Protein AF-A0A7S0AMN6-F1 (afdb_monomer)

Mean predicted aligned error: 9.62 Å

pLDDT: mean 75.82, std 16.97, range [39.88, 94.56]

Secondary structure (DSSP, 8-state):
--HHHHHHHHHHHHHHHHHHHHHHTTPPEEHHHHHHH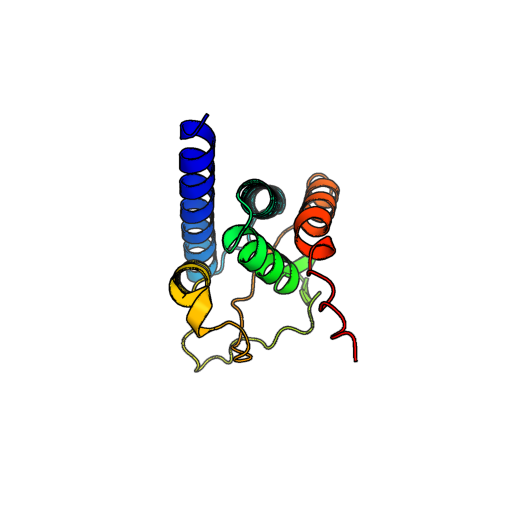HHHHHHH-HHHHHHHHHHHHTEEEEETTEEEE-S------TTS----HHHHHHTHHHHTTS-PPPPPEEEE--TTTHHHHHHHHHHHHTT---------

Foldseek 3Di:
DCVVLVVLVVVLLVLLVVQQVCVVVVHADELQSLLVNLVSLLVNDDLSLQLNLVQLQQEFEQDPNDTDGPHPADDDPPPDDQDGSSNCSVCVVVCVPVNDRHHHHHYYYDPVSPVSNVVSNCSSNVDPPDPPPPDD

Sequence (136 aa):
TDNNREESEAAFDFMLFVMDLMDQRKLPVAGSFYAAVLFEGSRSGGVRRDVASLIAESKLSLEGGTLIDVSDTIECAEEEICLGWQDVFENYADYEGKGIPLPTVRVITDGKSIRSVLAAEQRVTFGRRRPKRAAV

Organism: NCBI:txid265543

Structure (mmCIF, N/CA/C/O backbone):
data_AF-A0A7S0AMN6-F1
#
_entry.id   AF-A0A7S0AMN6-F1
#
loop_
_atom_site.group_PDB
_atom_site.id
_atom_site.type_symbol
_atom_site.label_atom_id
_atom_site.label_alt_id
_atom_site.label_comp_id
_atom_site.label_asym_id
_atom_site.label_entity_id
_atom_site.label_seq_id
_atom_site.pdbx_PDB_ins_code
_atom_site.Cartn_x
_atom_site.Cartn_y
_atom_site.Cartn_z
_atom_site.occupancy
_atom_site.B_iso_or_equiv
_atom_site.auth_seq_id
_atom_site.auth_comp_id
_atom_site.auth_asym_id
_atom_site.auth_atom_id
_atom_site.pdbx_PDB_model_num
ATOM 1 N N . THR A 1 1 ? 7.970 19.055 -16.643 1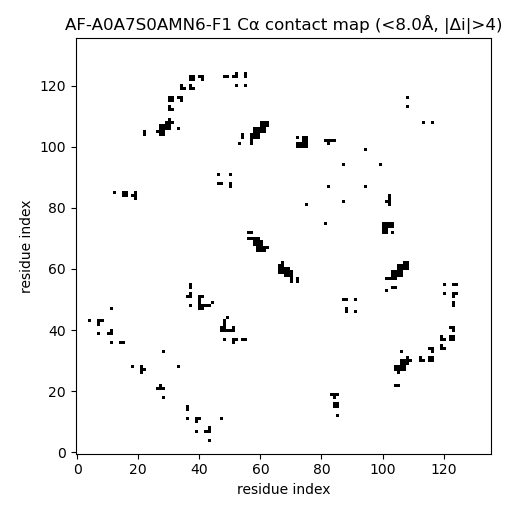.00 52.94 1 THR A N 1
ATOM 2 C CA . THR A 1 1 ? 6.943 18.062 -16.254 1.00 52.94 1 THR A CA 1
ATOM 3 C C . THR A 1 1 ? 7.496 17.003 -15.308 1.00 52.94 1 THR A C 1
ATOM 5 O O . THR A 1 1 ? 6.700 16.224 -14.805 1.00 52.94 1 THR A O 1
ATOM 8 N N . ASP A 1 2 ? 8.801 17.020 -14.996 1.00 59.28 2 ASP A N 1
ATOM 9 C CA . ASP A 1 2 ? 9.462 16.014 -14.149 1.00 59.28 2 ASP A CA 1
ATOM 10 C C . ASP A 1 2 ? 9.330 16.233 -12.630 1.00 59.28 2 ASP A C 1
ATOM 12 O O . ASP A 1 2 ? 9.186 15.248 -11.914 1.00 59.28 2 ASP A O 1
ATOM 16 N N . ASN A 1 3 ? 9.230 17.480 -12.134 1.00 63.66 3 ASN A N 1
ATOM 17 C CA . ASN A 1 3 ? 9.079 17.750 -10.687 1.00 63.66 3 ASN A CA 1
ATOM 18 C C . ASN A 1 3 ? 7.903 17.002 -10.046 1.00 63.66 3 ASN A C 1
ATOM 20 O O . ASN A 1 3 ? 8.038 16.444 -8.965 1.00 63.66 3 ASN A O 1
ATOM 24 N N . ASN A 1 4 ? 6.756 16.937 -10.729 1.00 66.94 4 ASN A N 1
ATOM 25 C CA . ASN A 1 4 ? 5.584 16.254 -10.182 1.00 66.94 4 ASN A CA 1
ATOM 26 C C . ASN A 1 4 ? 5.812 14.746 -10.028 1.00 66.94 4 ASN A C 1
ATOM 28 O O . ASN A 1 4 ? 5.160 14.128 -9.189 1.00 66.94 4 ASN A O 1
ATOM 32 N N . ARG A 1 5 ? 6.681 14.133 -10.845 1.00 70.00 5 ARG A N 1
ATOM 33 C CA . ARG A 1 5 ? 6.984 12.703 -10.741 1.00 70.00 5 ARG A CA 1
ATOM 34 C C . ARG A 1 5 ? 7.946 12.449 -9.588 1.00 70.00 5 ARG A C 1
ATOM 36 O O . ARG A 1 5 ? 7.644 11.610 -8.756 1.00 70.00 5 ARG A O 1
ATOM 43 N N . GLU A 1 6 ? 9.015 13.231 -9.483 1.00 75.50 6 GLU A N 1
ATOM 44 C CA . GLU A 1 6 ? 9.972 13.138 -8.371 1.00 75.50 6 GLU A CA 1
ATOM 45 C C . GLU A 1 6 ? 9.301 13.369 -7.005 1.00 75.50 6 GLU A C 1
ATOM 47 O O . GLU A 1 6 ? 9.549 12.621 -6.063 1.00 75.50 6 GLU A O 1
ATOM 52 N N . GLU A 1 7 ? 8.371 14.325 -6.911 1.00 78.50 7 GLU A N 1
ATOM 53 C CA . GLU A 1 7 ? 7.570 14.546 -5.699 1.00 78.50 7 GLU A CA 1
ATOM 54 C C . GLU A 1 7 ? 6.653 13.355 -5.372 1.00 78.50 7 GLU A C 1
ATOM 56 O O . GLU A 1 7 ? 6.512 12.993 -4.206 1.00 78.50 7 GLU A O 1
ATOM 61 N N . SER A 1 8 ? 6.050 12.729 -6.391 1.00 76.12 8 SER A N 1
ATOM 62 C CA . SER A 1 8 ? 5.203 11.528 -6.230 1.00 76.12 8 SER A CA 1
ATOM 63 C C . SER A 1 8 ? 6.002 10.338 -5.703 1.00 76.12 8 SER A C 1
ATOM 65 O O . SER A 1 8 ? 5.562 9.600 -4.822 1.00 76.12 8 SER A O 1
ATOM 67 N N . GLU A 1 9 ? 7.200 10.165 -6.256 1.00 83.19 9 GLU A N 1
ATOM 68 C CA . GLU A 1 9 ? 8.123 9.095 -5.905 1.00 83.19 9 GLU A CA 1
ATOM 69 C C . GLU A 1 9 ? 8.609 9.254 -4.457 1.00 83.19 9 GLU A C 1
ATOM 71 O O . GLU A 1 9 ? 8.465 8.324 -3.666 1.00 83.19 9 GLU A O 1
ATOM 76 N N . ALA A 1 10 ? 9.058 10.454 -4.072 1.00 86.62 10 ALA A N 1
ATOM 77 C CA . ALA A 1 10 ? 9.468 10.743 -2.697 1.00 86.62 10 ALA A CA 1
ATOM 78 C C . ALA A 1 10 ? 8.306 10.627 -1.692 1.00 86.62 10 ALA A C 1
ATOM 80 O O . ALA A 1 10 ? 8.501 10.178 -0.561 1.00 86.62 10 ALA A O 1
ATOM 81 N N . ALA A 1 11 ? 7.089 11.012 -2.093 1.00 89.81 11 ALA A N 1
ATOM 82 C CA . ALA A 1 11 ? 5.905 10.878 -1.252 1.00 89.81 11 ALA A CA 1
ATOM 83 C C . ALA A 1 11 ? 5.565 9.408 -0.976 1.00 89.81 11 ALA A C 1
ATOM 85 O O . ALA A 1 11 ? 5.247 9.062 0.162 1.00 89.81 11 ALA A O 1
ATOM 86 N N . PHE A 1 12 ? 5.644 8.544 -1.991 1.00 91.12 12 PHE A N 1
ATOM 87 C CA . PHE A 1 12 ? 5.412 7.112 -1.824 1.00 91.12 12 PHE A CA 1
ATOM 88 C C . PHE A 1 12 ? 6.430 6.482 -0.872 1.00 91.12 12 PHE A C 1
ATOM 90 O O . PHE A 1 12 ? 6.034 5.803 0.074 1.00 91.12 12 PHE A O 1
ATOM 97 N N . ASP A 1 13 ? 7.715 6.778 -1.062 1.00 90.81 13 ASP A N 1
ATOM 98 C CA . ASP A 1 13 ? 8.794 6.222 -0.243 1.00 90.81 13 ASP A CA 1
ATOM 99 C C . ASP A 1 13 ? 8.644 6.660 1.230 1.00 90.81 13 ASP A C 1
ATOM 101 O O . ASP A 1 13 ? 8.733 5.845 2.150 1.00 90.81 13 ASP A O 1
ATOM 105 N N . PHE A 1 14 ? 8.285 7.928 1.472 1.00 93.06 14 PHE A N 1
ATOM 106 C CA . PHE A 1 14 ? 7.963 8.414 2.817 1.00 93.06 14 PHE A CA 1
ATOM 107 C C . PHE A 1 14 ? 6.727 7.727 3.421 1.00 93.06 14 PHE A C 1
ATOM 109 O O . PHE A 1 14 ? 6.688 7.450 4.620 1.00 93.06 14 PHE A O 1
ATOM 116 N N . MET A 1 15 ? 5.704 7.440 2.613 1.00 94.56 15 MET A N 1
ATOM 117 C CA . MET A 1 15 ? 4.514 6.730 3.081 1.00 94.56 15 MET A CA 1
ATOM 118 C C . MET A 1 15 ? 4.813 5.280 3.477 1.00 94.56 15 MET A C 1
ATOM 120 O O . MET A 1 15 ? 4.246 4.819 4.469 1.00 94.56 15 MET A O 1
ATOM 124 N N . LEU A 1 16 ? 5.714 4.588 2.769 1.00 93.00 16 LEU A N 1
ATOM 125 C CA . LEU A 1 16 ? 6.188 3.257 3.173 1.00 93.00 16 LEU A CA 1
ATOM 126 C C . LEU A 1 16 ? 6.922 3.314 4.514 1.00 93.00 16 LEU A C 1
ATOM 128 O O . LEU A 1 16 ? 6.580 2.564 5.423 1.00 93.00 16 LEU A O 1
ATOM 132 N N . PHE A 1 17 ? 7.829 4.279 4.685 1.00 92.25 17 PHE A N 1
ATOM 133 C CA . PHE A 1 17 ? 8.511 4.504 5.961 1.00 92.25 17 PHE A CA 1
ATOM 134 C C . PHE A 1 17 ? 7.524 4.711 7.124 1.00 92.25 17 PHE A C 1
ATOM 136 O O . PHE A 1 17 ? 7.678 4.140 8.206 1.00 92.25 17 PHE A O 1
ATOM 143 N N . VAL A 1 18 ? 6.479 5.521 6.918 1.00 92.75 18 VAL A N 1
ATOM 144 C CA . VAL A 1 18 ? 5.440 5.733 7.937 1.00 92.75 18 VAL A CA 1
ATOM 145 C C . VAL A 1 18 ? 4.679 4.440 8.224 1.00 92.75 18 VAL A C 1
ATOM 147 O O . VAL A 1 18 ? 4.389 4.164 9.388 1.00 92.75 18 VAL A O 1
ATOM 150 N N . MET A 1 19 ? 4.369 3.643 7.201 1.00 91.06 19 MET A N 1
ATOM 151 C CA . MET A 1 19 ? 3.691 2.357 7.364 1.00 91.06 19 MET A CA 1
ATOM 152 C C . MET A 1 19 ? 4.522 1.385 8.211 1.00 91.06 19 MET A C 1
ATOM 154 O O . MET A 1 19 ? 3.994 0.814 9.165 1.00 91.06 19 MET A O 1
ATOM 158 N N . ASP A 1 20 ? 5.824 1.291 7.945 1.00 89.62 20 ASP A N 1
ATOM 159 C CA . ASP A 1 20 ? 6.751 0.452 8.710 1.00 89.62 20 ASP A CA 1
ATOM 160 C C . ASP A 1 20 ? 6.874 0.926 10.162 1.00 89.62 20 ASP A C 1
ATOM 162 O O . ASP A 1 20 ? 6.834 0.127 11.099 1.00 89.62 20 ASP A O 1
ATOM 166 N N . LEU A 1 21 ? 6.926 2.243 10.389 1.00 88.25 21 LEU A N 1
ATOM 167 C CA . LEU A 1 21 ? 6.934 2.809 11.739 1.00 88.25 21 LEU A CA 1
ATOM 168 C C . LEU A 1 21 ? 5.642 2.492 12.513 1.00 88.25 21 LEU A C 1
ATOM 170 O O . LEU A 1 21 ? 5.679 2.275 13.730 1.00 88.25 21 LEU A O 1
ATOM 174 N N . MET A 1 22 ? 4.491 2.500 11.835 1.00 87.69 22 MET A N 1
ATOM 175 C CA . MET A 1 22 ? 3.217 2.113 12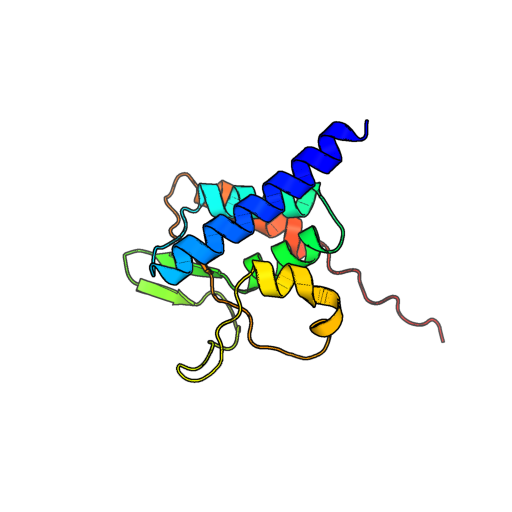.443 1.00 87.69 22 MET A CA 1
ATOM 176 C C . MET A 1 22 ? 3.226 0.634 12.821 1.00 87.69 22 MET A C 1
ATOM 178 O O . MET A 1 22 ? 2.840 0.298 13.944 1.00 87.69 22 MET A O 1
ATOM 182 N N . ASP A 1 23 ? 3.728 -0.228 11.939 1.00 85.44 23 ASP A N 1
ATOM 183 C CA . ASP A 1 23 ? 3.777 -1.663 12.190 1.00 85.44 23 ASP A CA 1
ATOM 184 C C . ASP A 1 23 ? 4.730 -2.039 13.335 1.00 85.44 23 ASP A C 1
ATOM 186 O O . ASP A 1 23 ? 4.335 -2.770 14.249 1.00 85.44 23 ASP A O 1
ATOM 190 N N . GLN A 1 24 ? 5.915 -1.418 13.396 1.00 84.50 24 GLN A N 1
ATOM 191 C CA . GLN A 1 24 ? 6.865 -1.561 14.512 1.00 84.50 24 GLN A CA 1
ATOM 192 C C . GLN A 1 24 ? 6.233 -1.225 15.871 1.00 84.50 24 GLN A C 1
ATOM 194 O O . GLN A 1 24 ? 6.557 -1.826 16.897 1.00 84.50 24 GLN A O 1
ATOM 199 N N . ARG A 1 25 ? 5.303 -0.263 15.893 1.00 84.56 25 ARG A N 1
ATOM 200 C CA . ARG A 1 25 ? 4.557 0.138 17.097 1.00 84.56 25 ARG A CA 1
ATOM 201 C C . ARG A 1 25 ? 3.263 -0.647 17.299 1.00 84.56 25 ARG A C 1
ATOM 203 O O . ARG A 1 25 ? 2.517 -0.348 18.230 1.00 84.56 25 ARG A O 1
ATOM 210 N N . LYS A 1 26 ? 2.994 -1.637 16.447 1.00 81.38 26 LYS A N 1
ATOM 211 C CA . LYS A 1 26 ? 1.763 -2.434 16.406 1.00 81.38 26 LYS A CA 1
ATOM 212 C C . LYS A 1 26 ? 0.503 -1.577 16.271 1.00 81.38 26 LYS A C 1
ATOM 214 O O . LYS A 1 26 ? -0.549 -1.911 16.816 1.00 81.38 26 LYS A O 1
ATOM 219 N N . LEU A 1 27 ? 0.620 -0.455 15.562 1.00 84.00 27 LEU A N 1
ATOM 220 C CA . LEU A 1 27 ? -0.472 0.479 15.339 1.00 84.00 27 LEU A CA 1
ATOM 221 C C . LEU A 1 27 ? -1.201 0.146 14.033 1.00 84.00 27 LEU A C 1
ATOM 223 O O . LEU A 1 27 ? -0.561 -0.041 13.000 1.00 84.00 27 LEU A O 1
ATOM 227 N N . PRO A 1 28 ? -2.539 0.113 14.050 1.00 87.06 28 PRO A N 1
ATOM 228 C CA . PRO A 1 28 ? -3.320 -0.048 12.838 1.00 87.06 28 PRO A CA 1
ATOM 229 C C . PRO A 1 28 ? -3.272 1.217 11.975 1.00 87.06 28 PRO A C 1
ATOM 231 O O . PRO A 1 28 ? -3.346 2.342 12.471 1.00 87.06 28 PRO A O 1
ATOM 234 N N . VAL A 1 29 ? -3.214 1.017 10.666 1.00 89.69 29 VAL A N 1
ATOM 235 C CA . VAL A 1 29 ? -3.225 2.054 9.641 1.00 89.69 29 VAL A CA 1
ATOM 236 C C . VAL A 1 29 ? -4.657 2.515 9.373 1.00 89.69 29 VAL A C 1
ATOM 238 O O . VAL A 1 29 ? -5.569 1.707 9.195 1.00 89.69 29 VAL A O 1
ATOM 241 N N . ALA A 1 30 ? -4.879 3.828 9.316 1.00 90.81 30 ALA A N 1
ATOM 242 C CA . ALA A 1 30 ? -6.182 4.375 8.950 1.00 90.81 30 ALA A CA 1
ATOM 243 C C . ALA A 1 30 ? -6.499 4.100 7.470 1.00 90.81 30 ALA A C 1
ATOM 245 O O . ALA A 1 30 ? -5.652 4.310 6.601 1.00 90.81 30 ALA A O 1
ATOM 246 N N . GLY A 1 31 ? -7.742 3.724 7.160 1.00 89.69 31 GLY A N 1
ATOM 247 C CA . GLY A 1 31 ? -8.178 3.422 5.793 1.00 89.69 31 GLY A CA 1
ATOM 248 C C . GLY A 1 31 ? -7.938 4.561 4.795 1.00 89.69 31 GLY A C 1
ATOM 249 O O . GLY A 1 31 ? -7.610 4.309 3.639 1.00 89.69 31 GLY A O 1
ATOM 250 N N . SER A 1 32 ? -8.026 5.822 5.228 1.00 92.19 32 SER A N 1
ATOM 251 C CA . SER A 1 32 ? -7.695 6.983 4.389 1.00 92.19 32 SER A CA 1
ATOM 252 C C . SER A 1 32 ? -6.209 7.055 4.026 1.00 92.19 32 SER A C 1
ATOM 254 O O . SER A 1 32 ? -5.888 7.349 2.877 1.00 92.19 32 SER A O 1
ATOM 256 N N . PHE A 1 33 ? -5.314 6.766 4.975 1.00 94.00 33 PHE A N 1
ATOM 257 C CA . PHE A 1 33 ? -3.871 6.722 4.734 1.00 94.00 33 PHE A CA 1
ATOM 258 C C . PHE A 1 33 ? -3.506 5.542 3.835 1.00 94.00 33 PHE A C 1
ATOM 260 O O . PHE A 1 33 ? -2.813 5.722 2.841 1.00 94.00 33 PHE A O 1
ATOM 267 N N . TYR A 1 34 ? -4.050 4.358 4.122 1.00 94.06 34 TYR A N 1
ATOM 268 C CA . TYR A 1 34 ? -3.879 3.182 3.271 1.00 94.06 34 TYR A CA 1
ATOM 269 C C . TYR A 1 34 ? -4.335 3.453 1.827 1.00 94.06 34 TYR A C 1
ATOM 271 O O . TYR A 1 34 ? -3.591 3.206 0.882 1.00 94.06 34 TYR A O 1
ATOM 279 N N . ALA A 1 35 ? -5.516 4.053 1.638 1.00 93.31 35 ALA A N 1
ATOM 280 C CA . ALA A 1 35 ? -5.988 4.428 0.307 1.00 93.31 35 ALA A CA 1
ATOM 281 C C . ALA A 1 35 ? -5.046 5.431 -0.384 1.00 93.31 35 ALA A C 1
ATOM 283 O O . ALA A 1 35 ? -4.809 5.311 -1.585 1.00 93.31 35 ALA A O 1
ATOM 284 N N . ALA A 1 36 ? -4.492 6.398 0.356 1.00 94.50 36 ALA A N 1
ATOM 285 C CA . ALA A 1 36 ? -3.527 7.358 -0.179 1.00 94.50 36 ALA A CA 1
ATOM 286 C C . ALA A 1 36 ? -2.237 6.675 -0.661 1.00 94.50 36 ALA A C 1
ATOM 288 O O . ALA A 1 36 ? -1.795 6.964 -1.772 1.00 94.50 36 ALA A O 1
ATOM 289 N N . VAL A 1 37 ? -1.699 5.716 0.105 1.00 94.50 37 VAL A N 1
ATOM 290 C CA . VAL A 1 37 ? -0.525 4.913 -0.290 1.00 94.50 37 VAL A CA 1
ATOM 291 C C . VAL A 1 37 ? -0.785 4.204 -1.619 1.00 94.50 37 VAL A C 1
ATOM 293 O O . VAL A 1 37 ? 0.006 4.312 -2.556 1.00 94.50 37 VAL A O 1
ATOM 296 N N . LEU A 1 38 ? -1.931 3.527 -1.739 1.00 94.25 38 LEU A N 1
ATOM 297 C CA . LEU A 1 38 ? -2.300 2.804 -2.957 1.00 94.25 38 LEU A CA 1
ATOM 298 C C . LEU A 1 38 ? -2.505 3.737 -4.158 1.00 94.25 38 LEU A C 1
ATOM 300 O O . LEU A 1 38 ? -2.077 3.425 -5.274 1.00 94.25 38 LEU A O 1
ATOM 304 N N . PHE A 1 39 ? -3.140 4.894 -3.952 1.00 93.56 39 PHE A N 1
ATOM 305 C CA . PHE A 1 39 ? -3.293 5.885 -5.013 1.00 93.56 39 PHE A CA 1
ATOM 306 C C . PHE A 1 39 ? -1.943 6.410 -5.489 1.00 93.56 39 PHE A C 1
ATOM 308 O O . PHE A 1 39 ? -1.735 6.487 -6.703 1.00 93.56 39 PHE A O 1
ATOM 315 N N . GLU A 1 40 ? -1.024 6.711 -4.576 1.00 92.62 40 GLU A N 1
ATOM 316 C CA . GLU A 1 40 ? 0.292 7.228 -4.939 1.00 92.62 40 GLU A CA 1
ATOM 317 C C . GLU A 1 40 ? 1.146 6.173 -5.648 1.00 92.62 40 GLU A C 1
ATOM 319 O O . GLU A 1 40 ? 1.742 6.460 -6.686 1.00 92.62 40 GLU A O 1
ATOM 324 N N . GLY A 1 41 ? 1.110 4.918 -5.189 1.00 90.81 41 GLY A N 1
ATOM 325 C CA . GLY A 1 41 ? 1.749 3.807 -5.895 1.00 90.81 41 GLY A CA 1
ATOM 326 C C . GLY A 1 41 ? 1.191 3.630 -7.311 1.00 90.81 41 GLY A C 1
ATOM 327 O O . GLY A 1 41 ? 1.945 3.488 -8.276 1.00 90.81 41 GLY A O 1
ATOM 328 N N . SER A 1 42 ? -0.135 3.733 -7.475 1.00 90.56 42 SER A N 1
ATOM 329 C CA . SER A 1 42 ? -0.783 3.660 -8.793 1.00 90.56 42 SER A CA 1
ATOM 330 C C . SER A 1 42 ? -0.397 4.813 -9.727 1.00 90.56 42 SER A C 1
ATOM 332 O O . SER A 1 42 ? -0.270 4.605 -10.935 1.00 90.56 42 SER A O 1
ATOM 334 N N . ARG A 1 43 ? -0.204 6.016 -9.171 1.00 88.88 43 ARG A N 1
ATOM 335 C CA . ARG A 1 43 ? 0.166 7.239 -9.893 1.00 88.88 43 ARG A CA 1
ATOM 336 C C . ARG A 1 43 ? 1.630 7.210 -10.327 1.00 88.88 43 ARG A C 1
ATOM 338 O O . ARG A 1 43 ? 1.920 7.589 -11.459 1.00 88.88 43 ARG A O 1
ATOM 345 N N . SER A 1 44 ? 2.519 6.734 -9.458 1.00 86.06 44 SER A N 1
ATOM 346 C CA . SER A 1 44 ? 3.954 6.609 -9.730 1.00 86.06 44 SER A CA 1
ATOM 347 C C . SER A 1 44 ? 4.265 5.521 -10.767 1.00 86.06 44 SER A C 1
ATOM 349 O O . SER A 1 44 ? 5.154 5.695 -11.600 1.00 86.06 44 SER A O 1
ATOM 351 N N . GLY A 1 45 ? 3.501 4.421 -10.782 1.00 85.38 45 GLY A N 1
ATOM 352 C CA . GLY A 1 45 ? 3.712 3.32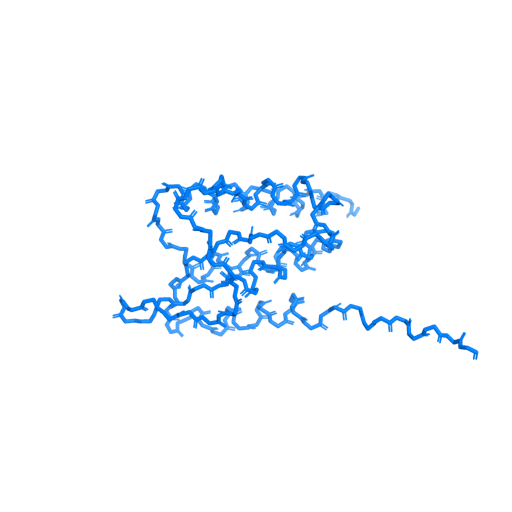4 -11.731 1.00 85.38 45 GLY A CA 1
ATOM 353 C C . GLY A 1 45 ? 4.958 2.480 -11.421 1.00 85.38 45 GLY A C 1
ATOM 354 O O . GLY A 1 45 ? 5.567 2.605 -10.360 1.00 85.38 45 GLY A O 1
ATOM 355 N N . GLY A 1 46 ? 5.325 1.589 -12.351 1.00 87.94 46 GLY A N 1
ATOM 356 C CA . GLY A 1 46 ? 6.498 0.710 -12.217 1.00 87.94 46 GLY A CA 1
ATOM 357 C C . GLY A 1 46 ? 6.497 -0.108 -10.919 1.00 87.94 46 GLY A C 1
ATOM 358 O O . GLY A 1 46 ? 5.437 -0.525 -10.457 1.00 87.94 46 GLY A O 1
ATOM 359 N N . VAL A 1 47 ? 7.677 -0.251 -10.307 1.00 88.38 47 VAL A N 1
ATOM 360 C CA . VAL A 1 47 ? 7.879 -1.014 -9.060 1.00 88.38 47 VAL A CA 1
ATOM 361 C C . VAL A 1 47 ? 6.991 -0.507 -7.921 1.00 88.38 47 VAL A C 1
ATOM 363 O O . VAL A 1 47 ? 6.448 -1.303 -7.166 1.00 88.38 47 VAL A O 1
ATOM 366 N N . ARG A 1 48 ? 6.760 0.809 -7.816 1.00 90.00 48 ARG A N 1
ATOM 367 C CA . ARG A 1 48 ? 5.900 1.386 -6.765 1.00 90.00 48 ARG A CA 1
ATOM 368 C C . ARG A 1 48 ? 4.450 0.928 -6.895 1.00 90.00 48 ARG A C 1
ATOM 370 O O . ARG A 1 48 ? 3.792 0.658 -5.894 1.00 90.00 48 ARG A O 1
ATOM 377 N N . ARG A 1 49 ? 3.950 0.788 -8.127 1.00 90.31 49 ARG A N 1
ATOM 378 C CA . ARG A 1 49 ? 2.623 0.206 -8.373 1.00 90.31 49 ARG A CA 1
ATOM 379 C C . ARG A 1 49 ? 2.590 -1.274 -8.013 1.00 90.31 49 ARG A C 1
ATOM 381 O O . ARG A 1 49 ? 1.585 -1.732 -7.470 1.00 90.31 49 ARG A O 1
ATOM 388 N N . ASP A 1 50 ? 3.649 -2.007 -8.329 1.00 88.00 50 ASP A N 1
ATOM 389 C CA . ASP A 1 50 ? 3.717 -3.434 -8.035 1.00 88.00 50 ASP A CA 1
ATOM 390 C C . ASP A 1 50 ? 3.760 -3.673 -6.518 1.00 88.00 50 ASP A C 1
ATOM 392 O O . ASP A 1 50 ? 2.953 -4.443 -6.004 1.00 88.00 50 ASP A O 1
ATOM 396 N N . VAL A 1 51 ? 4.574 -2.913 -5.777 1.00 89.19 51 VAL A N 1
ATOM 397 C CA . VAL A 1 51 ? 4.584 -2.914 -4.304 1.00 89.19 51 VAL A CA 1
ATOM 398 C C . VAL A 1 51 ? 3.233 -2.495 -3.732 1.00 89.19 51 VAL A C 1
ATOM 400 O O . VAL A 1 51 ? 2.712 -3.177 -2.858 1.00 89.19 51 VAL A O 1
ATOM 403 N N . ALA A 1 52 ? 2.593 -1.447 -4.256 1.00 91.19 52 ALA A N 1
ATOM 404 C CA . ALA A 1 52 ? 1.247 -1.073 -3.820 1.00 91.19 52 ALA A CA 1
ATOM 405 C C . ALA A 1 52 ? 0.209 -2.182 -4.077 1.00 91.19 52 ALA A C 1
ATOM 407 O O . ALA A 1 52 ? -0.745 -2.330 -3.319 1.00 91.19 52 ALA A O 1
ATOM 408 N N . SER A 1 53 ? 0.393 -2.991 -5.121 1.00 88.50 53 SER A N 1
ATOM 409 C CA . SER A 1 53 ? -0.466 -4.152 -5.372 1.00 88.50 53 SER A CA 1
ATOM 410 C C . SER A 1 53 ? -0.236 -5.245 -4.330 1.00 88.50 53 SER A C 1
ATOM 412 O O . SER A 1 53 ? -1.208 -5.803 -3.833 1.00 88.50 53 SER A O 1
ATOM 414 N N . LEU A 1 54 ? 1.020 -5.493 -3.943 1.00 87.38 54 LEU A N 1
ATOM 415 C CA . LEU A 1 54 ? 1.357 -6.419 -2.857 1.00 87.38 54 LEU A CA 1
ATOM 416 C C . LEU A 1 54 ? 0.796 -5.948 -1.510 1.00 87.38 54 LEU A C 1
ATOM 418 O O . LEU A 1 54 ? 0.215 -6.752 -0.793 1.00 87.38 54 LEU A O 1
ATOM 422 N N . ILE A 1 55 ? 0.883 -4.647 -1.210 1.00 89.69 55 ILE A N 1
ATOM 423 C CA . ILE A 1 55 ? 0.281 -4.032 -0.013 1.00 89.69 55 ILE A CA 1
ATOM 424 C C . ILE A 1 55 ? -1.236 -4.254 0.018 1.00 89.69 55 ILE A C 1
ATOM 426 O O . ILE A 1 55 ? -1.823 -4.466 1.080 1.00 89.69 55 ILE A O 1
ATOM 430 N N . ALA A 1 56 ? -1.887 -4.179 -1.147 1.00 89.06 56 ALA A N 1
ATOM 431 C CA . ALA A 1 56 ? -3.318 -4.423 -1.246 1.00 89.06 56 ALA A CA 1
ATOM 432 C C . ALA A 1 56 ? -3.686 -5.896 -1.043 1.00 89.06 56 ALA A C 1
ATOM 434 O O . ALA A 1 56 ? -4.722 -6.189 -0.446 1.00 89.06 56 ALA A O 1
ATOM 435 N N . GLU A 1 57 ? -2.838 -6.806 -1.524 1.00 83.81 57 GLU A N 1
ATOM 436 C CA . GLU A 1 57 ? -2.976 -8.243 -1.298 1.00 83.81 57 GLU A CA 1
ATOM 437 C C . GLU A 1 57 ? -2.739 -8.582 0.187 1.00 83.81 57 GLU A C 1
ATOM 439 O O . GLU A 1 57 ? -3.495 -9.354 0.742 1.00 83.81 57 GLU A O 1
ATOM 444 N N . SER A 1 58 ? -1.803 -7.942 0.891 1.00 82.94 58 SER A N 1
ATOM 445 C CA . SER A 1 58 ? -1.443 -8.239 2.293 1.00 82.94 58 SER A CA 1
ATOM 446 C C . SER A 1 58 ? -2.326 -7.579 3.370 1.00 82.94 58 SER A C 1
ATOM 448 O O . SER A 1 58 ? -1.906 -7.427 4.527 1.00 82.94 58 SER A O 1
ATOM 450 N N . LYS A 1 59 ? -3.500 -7.054 3.005 1.00 84.88 59 LYS A N 1
ATOM 451 C CA . LYS A 1 59 ? -4.352 -6.290 3.926 1.00 84.88 59 LYS A CA 1
ATOM 452 C C . LYS A 1 59 ? -5.071 -7.212 4.914 1.00 84.88 59 LYS A C 1
ATOM 454 O O . LYS A 1 59 ? -5.932 -7.996 4.527 1.00 84.88 59 LYS A O 1
ATOM 459 N N . LEU A 1 60 ? -4.857 -6.968 6.205 1.00 78.44 60 LEU A N 1
ATOM 460 C CA . LEU A 1 60 ? -5.696 -7.466 7.292 1.00 78.44 60 LEU A CA 1
ATOM 461 C C . LEU A 1 60 ? -6.734 -6.401 7.660 1.00 78.44 60 LEU A C 1
ATOM 463 O O . LEU A 1 60 ? -6.385 -5.276 8.037 1.00 78.44 60 LEU A O 1
ATOM 467 N N . SER A 1 61 ? -8.021 -6.729 7.547 1.00 66.25 61 SER A N 1
ATOM 468 C CA . SER A 1 61 ? -9.103 -5.793 7.856 1.00 66.25 61 SER A CA 1
ATOM 469 C C . SER A 1 61 ? -9.531 -5.938 9.312 1.00 66.25 61 SER A C 1
ATOM 471 O O . SER A 1 61 ? -9.897 -7.018 9.759 1.00 66.25 61 SER A O 1
ATOM 473 N N . LEU A 1 62 ? -9.500 -4.846 10.076 1.00 60.94 62 LEU A N 1
ATOM 474 C CA . LEU A 1 62 ? -10.061 -4.811 11.427 1.00 60.94 62 LEU A CA 1
ATOM 475 C C . LEU A 1 62 ? -11.497 -4.280 11.383 1.00 60.94 62 LEU A C 1
ATOM 477 O O . LEU A 1 62 ? -11.714 -3.067 11.361 1.00 60.94 62 LEU A O 1
ATOM 481 N N . GLU A 1 63 ? -12.479 -5.183 11.424 1.00 56.19 63 GLU A N 1
ATOM 482 C CA . GLU A 1 63 ? -13.892 -4.838 11.615 1.00 56.19 63 GLU A CA 1
ATOM 483 C C . GLU A 1 63 ? -14.318 -5.153 13.056 1.00 56.19 63 GLU A C 1
ATOM 485 O O . GLU A 1 63 ? -14.160 -6.266 13.555 1.00 56.19 63 GLU A O 1
ATOM 490 N N . GLY A 1 64 ? -14.840 -4.152 13.775 1.00 51.81 64 GLY A N 1
ATOM 491 C CA . GLY A 1 64 ? -15.405 -4.356 15.117 1.00 51.81 64 GLY A CA 1
ATOM 492 C C . GLY A 1 64 ? -14.421 -4.860 16.185 1.00 51.81 64 GLY A C 1
ATOM 493 O O . GLY A 1 64 ? -14.856 -5.423 17.184 1.00 51.81 64 GLY A O 1
ATOM 494 N N . GLY A 1 65 ? -13.110 -4.677 15.988 1.00 49.22 65 GLY A N 1
ATOM 495 C CA . GLY A 1 65 ? -12.067 -5.164 16.902 1.00 49.22 65 GLY A CA 1
ATOM 496 C C . GLY A 1 65 ? -11.630 -6.612 16.658 1.00 49.22 65 GLY A C 1
ATOM 497 O O . GLY A 1 65 ? -10.768 -7.102 17.381 1.00 49.22 65 GLY A O 1
ATOM 498 N N . THR A 1 66 ? -12.175 -7.275 15.634 1.00 49.44 66 THR A N 1
ATOM 499 C CA . THR A 1 66 ? -11.722 -8.597 15.184 1.00 49.44 66 THR A CA 1
ATOM 500 C C . THR A 1 66 ? -10.866 -8.423 13.933 1.00 49.44 66 THR A C 1
ATOM 502 O O . THR A 1 66 ? -11.261 -7.719 13.004 1.00 49.44 66 THR A O 1
ATOM 505 N N . LEU A 1 67 ? -9.676 -9.028 13.925 1.00 55.44 67 LEU A N 1
ATOM 506 C CA . LEU A 1 67 ? -8.842 -9.142 12.730 1.00 55.44 67 LEU A CA 1
ATOM 507 C C . LEU A 1 67 ? -9.510 -10.141 11.786 1.00 55.44 67 LEU A C 1
ATOM 509 O O . LEU A 1 67 ? -9.561 -11.334 12.074 1.00 55.44 67 LEU A O 1
ATOM 513 N N . ILE A 1 68 ? -10.068 -9.634 10.696 1.00 55.16 68 ILE A N 1
ATOM 514 C CA . ILE A 1 68 ? -10.530 -10.433 9.572 1.00 55.16 68 ILE A CA 1
ATOM 515 C C . ILE A 1 68 ? -9.365 -10.479 8.594 1.00 55.16 68 ILE A C 1
ATOM 517 O O . ILE A 1 68 ? -8.985 -9.458 8.010 1.00 55.16 68 ILE A O 1
ATOM 521 N N . ASP A 1 69 ? -8.784 -11.662 8.450 1.00 53.09 69 ASP A N 1
ATOM 522 C CA . ASP A 1 69 ? -7.859 -11.912 7.361 1.00 53.09 69 ASP A CA 1
ATOM 523 C C . ASP A 1 69 ? -8.646 -11.908 6.047 1.00 53.09 69 ASP A C 1
ATOM 525 O O . ASP A 1 69 ? -9.614 -12.652 5.877 1.00 53.09 69 ASP A O 1
ATOM 529 N N . VAL A 1 70 ? -8.298 -10.981 5.158 1.00 51.91 70 VAL A N 1
ATOM 530 C CA . VAL A 1 70 ? -8.923 -10.847 3.834 1.00 51.91 70 VAL A CA 1
ATOM 531 C C . VAL A 1 70 ? -8.014 -11.462 2.759 1.00 51.91 70 VAL A C 1
ATOM 533 O O . VAL A 1 70 ? -8.359 -11.438 1.579 1.00 51.91 70 VAL A O 1
ATOM 536 N N . SER A 1 71 ? -6.874 -12.040 3.149 1.00 47.41 71 SER A N 1
ATOM 537 C CA . SER A 1 71 ? -5.827 -12.505 2.249 1.00 47.41 71 SER A CA 1
ATOM 538 C C . SER A 1 71 ? -5.410 -13.952 2.523 1.00 47.41 71 SER A C 1
ATOM 540 O O . SER A 1 71 ? -5.396 -14.399 3.655 1.00 47.41 71 SER A O 1
ATOM 542 N N . ASP A 1 72 ? -4.986 -14.677 1.485 1.00 43.16 72 ASP A N 1
ATOM 543 C CA . ASP A 1 72 ? -4.286 -15.970 1.615 1.00 43.16 72 ASP A CA 1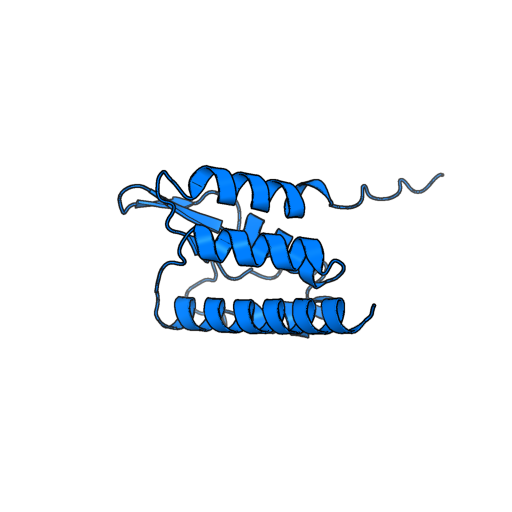
ATOM 544 C C . ASP A 1 72 ? -2.771 -15.775 1.902 1.00 43.16 72 ASP A C 1
ATOM 546 O O . ASP A 1 72 ? -1.944 -16.643 1.603 1.00 43.16 72 ASP A O 1
ATOM 550 N N . THR A 1 73 ? -2.350 -14.608 2.407 1.00 49.00 73 THR A N 1
ATOM 551 C CA . THR A 1 73 ? -0.927 -14.299 2.622 1.00 49.00 73 THR A CA 1
ATOM 552 C C . THR A 1 73 ? -0.366 -15.007 3.847 1.00 49.00 73 THR A C 1
ATOM 554 O O . THR A 1 73 ? -0.878 -14.871 4.950 1.00 49.00 73 THR A O 1
ATOM 557 N N . ILE A 1 74 ? 0.743 -15.718 3.629 1.00 46.84 74 ILE A N 1
ATOM 558 C CA . ILE A 1 74 ? 1.544 -16.401 4.649 1.00 46.84 74 ILE A CA 1
ATOM 559 C C . ILE A 1 74 ? 1.974 -15.377 5.709 1.00 46.84 74 ILE A C 1
ATOM 561 O O . ILE A 1 74 ? 2.747 -14.468 5.407 1.00 46.84 74 ILE A O 1
ATOM 565 N N . GLU A 1 75 ? 1.458 -15.525 6.930 1.00 48.69 75 GLU A N 1
ATOM 566 C CA . GLU A 1 75 ? 1.885 -14.749 8.094 1.00 48.69 75 GLU A CA 1
ATOM 567 C C . GLU A 1 75 ? 3.395 -14.930 8.311 1.00 48.69 75 GLU A C 1
ATOM 569 O O . GLU A 1 75 ? 3.904 -16.053 8.269 1.00 48.69 75 GLU A O 1
ATOM 574 N N . CYS A 1 76 ? 4.119 -13.836 8.565 1.00 49.41 76 CYS A N 1
ATOM 575 C CA . CYS A 1 76 ? 5.492 -13.930 9.051 1.00 49.41 76 CYS A CA 1
ATOM 576 C C . CYS A 1 76 ? 5.471 -14.673 10.394 1.00 49.41 76 CYS A C 1
ATOM 578 O O . CYS A 1 76 ? 4.963 -14.149 11.389 1.00 49.41 76 CYS A O 1
ATOM 580 N N . ALA A 1 77 ? 5.992 -15.901 10.416 1.00 46.12 77 ALA A N 1
ATOM 581 C CA . ALA A 1 77 ? 6.144 -16.670 11.642 1.00 46.12 77 ALA A CA 1
ATOM 582 C C . ALA A 1 77 ? 7.022 -15.890 12.637 1.00 46.12 77 ALA A C 1
ATOM 584 O O . ALA A 1 77 ? 7.967 -15.217 12.231 1.00 46.12 77 ALA A O 1
ATOM 585 N N . GLU A 1 78 ? 6.730 -16.004 13.9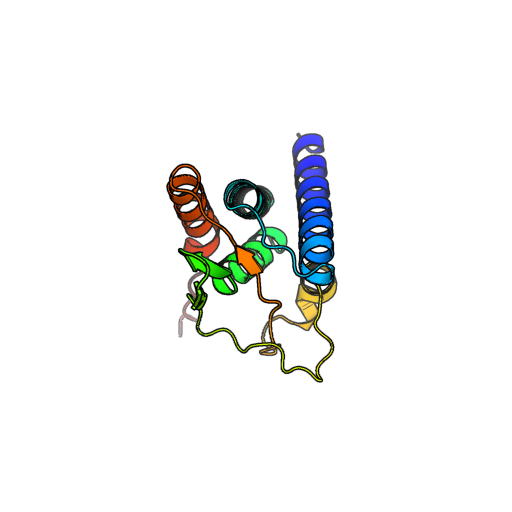36 1.00 46.97 78 GLU A N 1
ATOM 586 C CA . GLU A 1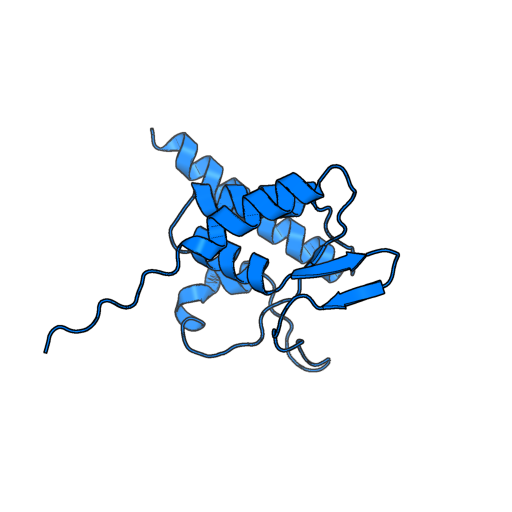 78 ? 7.321 -15.211 15.035 1.00 46.97 78 GLU A CA 1
ATOM 587 C C . GLU A 1 78 ? 8.868 -15.242 15.133 1.00 46.97 78 GLU A C 1
ATOM 589 O O . GLU A 1 78 ? 9.445 -14.489 15.917 1.00 46.97 78 GLU A O 1
ATOM 594 N N . GLU A 1 79 ? 9.546 -16.078 14.340 1.00 43.38 79 GLU A N 1
ATOM 595 C CA . GLU A 1 79 ? 11.001 -16.281 14.339 1.00 43.38 79 GLU A CA 1
ATOM 596 C C . GLU A 1 79 ? 11.707 -15.857 13.033 1.00 43.38 79 GLU A C 1
ATOM 598 O O . GLU A 1 79 ? 12.939 -15.882 12.976 1.00 43.38 79 GLU A O 1
ATOM 603 N N . GLU A 1 80 ? 10.979 -15.432 11.993 1.00 51.00 80 GLU A N 1
ATOM 604 C CA . GLU A 1 80 ? 11.581 -14.910 10.759 1.00 51.00 80 GLU A CA 1
ATOM 605 C C . GLU A 1 80 ? 11.706 -13.382 10.807 1.00 51.00 80 GLU A C 1
ATOM 607 O O . GLU A 1 80 ? 10.879 -12.676 11.380 1.00 51.00 80 GLU A O 1
ATOM 612 N N . ILE A 1 81 ? 12.784 -12.855 10.220 1.00 53.03 81 ILE A N 1
ATOM 613 C CA . ILE A 1 81 ? 13.046 -11.415 10.120 1.00 53.03 81 ILE A CA 1
ATOM 614 C C . ILE A 1 81 ? 11.877 -10.777 9.353 1.00 53.03 81 ILE A C 1
ATOM 616 O O . ILE A 1 81 ? 11.828 -10.864 8.127 1.00 53.03 81 ILE A O 1
ATOM 620 N N . CYS A 1 82 ? 10.929 -10.160 10.063 1.00 60.00 82 CYS A N 1
ATOM 621 C CA . CYS A 1 82 ? 9.836 -9.420 9.439 1.00 60.00 82 CYS A CA 1
ATOM 622 C C . CYS A 1 82 ? 10.425 -8.239 8.664 1.00 60.00 82 CYS A C 1
ATOM 624 O O . CYS A 1 82 ? 10.899 -7.273 9.262 1.00 60.00 82 CYS A O 1
ATOM 626 N N . LEU A 1 83 ? 10.416 -8.345 7.338 1.00 71.69 83 LEU A N 1
ATOM 627 C CA . LEU A 1 83 ? 10.827 -7.271 6.441 1.00 71.69 83 LEU A CA 1
ATOM 628 C C . LEU A 1 83 ? 9.843 -6.097 6.559 1.00 71.69 83 LEU A C 1
ATOM 630 O O . LEU A 1 83 ? 8.648 -6.309 6.761 1.00 71.69 83 LEU A O 1
ATOM 634 N N . GLY A 1 84 ? 10.332 -4.864 6.434 1.00 84.81 84 GLY A N 1
ATOM 635 C CA . GLY A 1 84 ? 9.473 -3.699 6.221 1.00 84.81 84 GLY A CA 1
ATOM 636 C C . GLY A 1 84 ? 9.033 -3.594 4.760 1.00 84.81 84 GLY A C 1
ATOM 637 O O . GLY A 1 84 ? 9.659 -4.155 3.858 1.00 84.81 84 GLY A O 1
ATOM 638 N N . TRP A 1 85 ? 7.979 -2.832 4.485 1.00 88.94 85 TRP A N 1
ATOM 639 C CA . TRP A 1 85 ? 7.598 -2.494 3.114 1.00 88.94 85 TRP A CA 1
ATOM 640 C C . TRP A 1 85 ? 8.661 -1.680 2.390 1.00 88.94 85 TRP A C 1
ATOM 642 O O . TRP A 1 85 ? 8.792 -1.804 1.170 1.00 88.94 85 TRP A O 1
ATOM 652 N N . GLN A 1 86 ? 9.437 -0.879 3.119 1.00 87.75 86 GLN A N 1
ATOM 653 C CA . GLN A 1 86 ? 10.579 -0.182 2.550 1.00 87.75 86 GLN A CA 1
ATOM 654 C C . GLN A 1 86 ? 11.655 -1.174 2.076 1.00 87.75 86 GLN A C 1
ATOM 656 O O . GLN A 1 86 ? 12.133 -1.051 0.950 1.00 87.75 86 GLN A O 1
ATOM 661 N N . ASP A 1 87 ? 11.947 -2.219 2.858 1.00 86.06 87 ASP A N 1
ATOM 662 C CA . ASP A 1 87 ? 12.898 -3.269 2.463 1.00 86.06 87 ASP A CA 1
ATOM 663 C C . ASP A 1 87 ? 12.404 -4.043 1.233 1.00 86.06 87 ASP A C 1
ATOM 665 O O . ASP A 1 87 ? 13.182 -4.344 0.323 1.00 86.06 87 ASP A O 1
ATOM 669 N N . VAL A 1 88 ? 11.098 -4.338 1.182 1.00 85.56 88 VAL A N 1
ATOM 670 C CA . VAL A 1 88 ? 10.445 -4.974 0.024 1.00 85.56 88 VAL A CA 1
ATOM 671 C C . VAL A 1 88 ? 10.565 -4.107 -1.225 1.00 85.56 88 VAL A C 1
ATOM 673 O O . VAL A 1 88 ? 10.780 -4.631 -2.318 1.00 85.56 88 VAL A O 1
ATOM 676 N N . PHE A 1 89 ? 10.433 -2.789 -1.083 1.00 86.50 89 PHE A N 1
ATOM 677 C CA . PHE A 1 89 ? 10.574 -1.859 -2.195 1.00 86.50 89 PHE A CA 1
ATOM 678 C C . PHE A 1 89 ? 12.023 -1.751 -2.685 1.00 86.50 89 PHE A C 1
ATOM 680 O O . PHE A 1 89 ? 12.263 -1.848 -3.890 1.00 86.50 89 PHE A O 1
ATOM 687 N N . GLU A 1 90 ? 12.988 -1.609 -1.774 1.00 86.50 90 GLU A N 1
ATOM 688 C CA . GLU A 1 90 ? 14.412 -1.477 -2.107 1.00 86.50 90 GLU A CA 1
ATOM 689 C C . GLU A 1 90 ? 14.978 -2.747 -2.763 1.00 86.50 90 GLU A C 1
ATOM 691 O O . GLU A 1 90 ? 15.764 -2.660 -3.708 1.00 86.50 90 GLU A O 1
ATOM 696 N N . ASN A 1 91 ? 14.523 -3.927 -2.327 1.00 84.12 91 ASN A N 1
ATOM 697 C CA . ASN A 1 91 ? 15.010 -5.226 -2.801 1.00 84.12 91 ASN A CA 1
ATOM 698 C C . ASN A 1 91 ? 14.004 -5.951 -3.714 1.00 84.12 91 ASN A C 1
ATOM 700 O O . ASN A 1 91 ? 14.075 -7.168 -3.891 1.00 84.12 91 ASN A O 1
ATOM 704 N N . TYR A 1 92 ? 13.069 -5.218 -4.329 1.00 82.19 92 TYR A N 1
ATOM 705 C CA . TYR A 1 92 ? 11.976 -5.804 -5.116 1.00 82.19 92 TYR A CA 1
ATOM 706 C C . TYR A 1 92 ? 12.464 -6.784 -6.197 1.00 82.19 92 TYR A C 1
ATOM 708 O O . TYR A 1 92 ? 11.903 -7.868 -6.362 1.00 82.19 92 TYR A O 1
ATOM 716 N N . ALA A 1 93 ? 13.546 -6.436 -6.902 1.00 80.25 93 ALA A N 1
ATOM 717 C CA . ALA A 1 93 ? 14.130 -7.271 -7.953 1.00 80.25 93 ALA A CA 1
ATOM 718 C C . ALA A 1 93 ? 14.666 -8.615 -7.430 1.00 80.25 93 ALA A C 1
ATOM 720 O O . ALA A 1 93 ? 14.645 -9.614 -8.147 1.00 80.25 93 ALA A O 1
ATOM 721 N N . ASP A 1 94 ? 15.118 -8.658 -6.176 1.00 76.06 94 ASP A N 1
ATOM 722 C CA . ASP A 1 94 ? 15.603 -9.885 -5.553 1.00 76.06 94 ASP A CA 1
ATOM 723 C C . ASP A 1 94 ? 14.464 -10.775 -5.060 1.00 76.06 94 ASP A C 1
ATOM 725 O O . ASP A 1 94 ? 14.671 -11.978 -4.876 1.00 76.06 94 ASP A O 1
ATOM 729 N N . TYR A 1 95 ? 13.277 -10.205 -4.860 1.00 72.44 95 TYR A N 1
ATOM 730 C CA . TYR A 1 95 ? 12.101 -10.878 -4.314 1.00 72.44 95 TYR A CA 1
ATOM 731 C C . TYR A 1 95 ? 11.106 -11.323 -5.387 1.00 72.44 95 TYR A C 1
ATOM 733 O O . TYR A 1 95 ? 10.319 -12.249 -5.158 1.00 72.44 95 TYR A O 1
ATOM 741 N N . GLU A 1 96 ? 11.172 -10.727 -6.579 1.00 67.12 96 GLU A N 1
ATOM 742 C CA . GLU A 1 96 ? 10.348 -11.107 -7.720 1.00 67.12 96 GLU A CA 1
ATOM 743 C C . GLU A 1 96 ? 10.513 -12.610 -8.038 1.00 67.12 96 GLU A C 1
ATOM 745 O O . GLU A 1 96 ? 11.582 -13.097 -8.408 1.00 67.12 96 GLU A O 1
ATOM 750 N N . GLY A 1 97 ? 9.433 -13.377 -7.851 1.00 65.62 97 GLY A N 1
ATOM 751 C CA . GLY A 1 97 ? 9.384 -14.813 -8.147 1.00 65.62 97 GLY A CA 1
ATOM 752 C C . GLY A 1 97 ? 9.908 -15.757 -7.057 1.00 65.62 97 GLY A C 1
ATOM 753 O O . GLY A 1 97 ? 9.842 -16.969 -7.260 1.00 65.62 97 GLY A O 1
ATOM 754 N N . LYS A 1 98 ? 10.385 -15.256 -5.906 1.00 64.25 98 LYS A N 1
ATOM 755 C CA . LYS A 1 98 ? 10.959 -16.103 -4.836 1.00 64.25 98 LYS A CA 1
ATOM 756 C C . LYS A 1 98 ? 9.990 -16.522 -3.722 1.00 64.25 98 LYS A C 1
ATOM 758 O O . LYS A 1 98 ? 10.395 -17.280 -2.851 1.00 64.25 98 LYS A O 1
ATOM 763 N N . GLY A 1 99 ? 8.722 -16.103 -3.768 1.00 63.03 99 GLY A N 1
ATOM 764 C CA . GLY A 1 99 ? 7.693 -16.566 -2.820 1.00 63.03 99 GLY A CA 1
ATOM 765 C C . GLY A 1 99 ? 8.012 -16.242 -1.357 1.00 63.03 99 GLY A C 1
ATOM 766 O O . GLY A 1 99 ? 7.844 -17.093 -0.492 1.00 63.03 99 GLY A O 1
ATOM 767 N N . ILE A 1 100 ? 8.526 -15.039 -1.103 1.00 65.62 100 ILE A N 1
ATOM 768 C CA . ILE A 1 100 ? 8.936 -14.575 0.230 1.00 65.62 100 ILE A CA 1
ATOM 769 C C . ILE A 1 100 ? 7.693 -14.143 1.025 1.00 65.62 100 ILE A C 1
ATOM 771 O O . ILE A 1 100 ? 6.774 -13.583 0.416 1.00 65.62 100 ILE A O 1
ATOM 775 N N . PRO A 1 101 ? 7.644 -14.386 2.351 1.00 68.44 101 PRO A N 1
ATOM 776 C CA . PRO A 1 101 ? 6.571 -13.880 3.202 1.00 68.44 101 PRO A CA 1
ATOM 777 C C . PRO A 1 101 ? 6.518 -12.349 3.140 1.00 68.44 101 PRO A C 1
ATOM 779 O O . PRO A 1 101 ? 7.529 -11.665 3.307 1.00 68.44 101 PRO A O 1
ATOM 782 N N . LEU A 1 102 ? 5.333 -11.816 2.841 1.00 76.00 102 LEU A N 1
ATOM 783 C CA . LEU A 1 102 ? 5.109 -10.377 2.723 1.00 76.00 102 LEU A CA 1
ATOM 784 C C . LEU A 1 102 ? 4.683 -9.795 4.073 1.00 76.00 102 LEU A C 1
ATOM 786 O O . LEU A 1 102 ? 3.958 -10.460 4.817 1.00 76.00 102 LEU A O 1
ATOM 790 N N . PRO A 1 103 ? 5.056 -8.541 4.379 1.00 80.75 103 PRO A N 1
ATOM 791 C CA . PRO A 1 103 ? 4.632 -7.904 5.617 1.00 80.75 103 PRO A CA 1
ATOM 792 C C . PRO A 1 103 ? 3.112 -7.716 5.606 1.00 80.75 103 PRO A C 1
ATOM 794 O O . PRO A 1 103 ? 2.537 -7.281 4.614 1.00 80.75 103 PRO A O 1
ATOM 797 N N . THR A 1 104 ? 2.420 -8.018 6.699 1.00 83.31 104 THR A N 1
ATOM 798 C CA . THR A 1 104 ? 0.966 -7.794 6.772 1.00 83.31 104 THR A CA 1
ATOM 799 C C . THR A 1 104 ? 0.645 -6.338 7.093 1.00 83.31 104 THR A C 1
ATOM 801 O O . THR A 1 104 ? 1.349 -5.713 7.884 1.00 83.31 104 THR A O 1
ATOM 804 N N . VAL A 1 105 ? -0.460 -5.801 6.568 1.00 83.88 105 VAL A N 1
ATOM 805 C CA . VAL A 1 105 ? -0.899 -4.429 6.885 1.00 83.88 105 VAL A CA 1
ATOM 806 C C . VAL A 1 105 ? -2.230 -4.450 7.616 1.00 83.88 105 VAL A C 1
ATOM 808 O O . VAL A 1 105 ? -3.264 -4.797 7.050 1.00 83.88 105 VAL A O 1
ATOM 811 N N . ARG A 1 106 ? -2.222 -4.020 8.879 1.00 86.00 106 ARG A N 1
ATOM 812 C CA . ARG A 1 106 ? -3.435 -3.882 9.696 1.00 86.00 106 ARG A CA 1
ATOM 813 C C . ARG A 1 106 ? -4.151 -2.589 9.347 1.00 86.00 106 ARG A C 1
ATOM 815 O O . ARG A 1 106 ? -3.672 -1.520 9.713 1.00 86.00 106 ARG A O 1
ATOM 822 N N . VAL A 1 107 ? -5.304 -2.670 8.691 1.00 85.69 107 VAL A N 1
ATOM 823 C CA . VAL A 1 107 ? -6.072 -1.491 8.271 1.00 85.69 107 VAL A CA 1
ATOM 824 C C . VAL A 1 107 ? -7.382 -1.391 9.044 1.00 85.69 107 VAL A C 1
ATOM 826 O O . VAL A 1 107 ? -8.192 -2.318 9.050 1.00 85.69 107 VAL A O 1
ATOM 829 N N . ILE A 1 108 ? -7.621 -0.229 9.657 1.00 86.56 108 ILE A N 1
ATOM 830 C CA . ILE A 1 108 ? -8.923 0.137 10.222 1.00 86.56 108 ILE A CA 1
ATOM 831 C C . ILE A 1 108 ? -9.685 0.975 9.207 1.00 86.56 108 ILE A C 1
ATOM 833 O O . ILE A 1 108 ? -9.281 2.088 8.857 1.00 86.56 108 ILE A O 1
ATOM 837 N N . THR A 1 109 ? -10.832 0.461 8.781 1.00 81.50 109 THR A N 1
ATOM 838 C CA . THR A 1 109 ? -11.759 1.174 7.906 1.00 81.50 109 THR A CA 1
ATOM 839 C C . THR A 1 109 ? -12.956 1.678 8.694 1.00 81.50 109 THR A C 1
ATOM 841 O O . THR A 1 109 ? -13.655 0.910 9.350 1.00 81.50 109 THR A O 1
ATOM 844 N N . ASP A 1 110 ? -13.227 2.975 8.594 1.00 81.88 110 ASP A N 1
ATOM 845 C CA . ASP A 1 110 ? -14.504 3.551 9.003 1.00 81.88 110 ASP A CA 1
ATOM 846 C C . ASP A 1 110 ? -15.479 3.589 7.811 1.00 81.88 110 ASP A C 1
ATOM 848 O O . ASP A 1 110 ? -15.086 3.517 6.642 1.00 81.88 110 ASP A O 1
ATOM 852 N N . GLY A 1 111 ? -16.777 3.753 8.080 1.00 77.56 111 GLY A N 1
ATOM 853 C CA . GLY A 1 111 ? -17.796 3.796 7.021 1.00 77.56 111 GLY A CA 1
ATOM 854 C C . GLY A 1 111 ? -17.593 4.918 5.986 1.00 77.56 111 GLY A C 1
ATOM 855 O O . GLY A 1 111 ? -18.179 4.870 4.903 1.00 77.56 111 GLY A O 1
ATOM 856 N N . LYS A 1 112 ? -16.759 5.924 6.289 1.00 82.62 112 LYS A N 1
ATOM 857 C CA . LYS A 1 112 ? -16.421 7.026 5.376 1.00 82.62 112 LYS A CA 1
ATOM 858 C C . LYS A 1 112 ? -15.254 6.678 4.447 1.00 82.62 112 LYS A C 1
ATOM 860 O O . LYS A 1 112 ? -15.301 7.055 3.278 1.00 82.62 112 LYS A O 1
ATOM 865 N N . SER A 1 113 ? -14.239 5.955 4.923 1.00 82.81 113 SER A N 1
ATOM 866 C CA . SER A 1 113 ? -13.057 5.588 4.129 1.00 82.81 113 SER A CA 1
ATOM 867 C C . SER A 1 113 ? -13.245 4.331 3.284 1.00 82.81 113 SER A C 1
ATOM 869 O O . SER A 1 113 ? -12.545 4.191 2.283 1.00 82.81 113 SER A O 1
ATOM 871 N N . ILE A 1 114 ? -14.217 3.464 3.594 1.00 85.69 114 ILE A N 1
ATOM 872 C CA . ILE A 1 114 ? -14.384 2.168 2.912 1.00 85.69 114 ILE A CA 1
ATOM 873 C C . ILE A 1 114 ? -14.488 2.279 1.381 1.00 85.69 114 ILE A C 1
ATOM 875 O O . ILE A 1 114 ? -13.846 1.532 0.649 1.00 85.69 114 ILE A O 1
ATOM 879 N N . ARG A 1 115 ? -15.228 3.272 0.867 1.00 86.88 115 ARG A N 1
ATOM 880 C CA . ARG A 1 115 ? -15.348 3.499 -0.584 1.00 86.88 115 ARG A CA 1
ATOM 881 C C . ARG A 1 115 ? -14.030 3.941 -1.212 1.00 86.88 115 ARG A C 1
ATOM 883 O O . ARG A 1 115 ? -13.721 3.533 -2.326 1.00 86.88 115 ARG A O 1
ATOM 890 N N . SER A 1 116 ? -13.270 4.768 -0.498 1.00 89.12 116 SER A N 1
ATOM 891 C CA . SER A 1 116 ? -11.953 5.229 -0.941 1.00 89.12 116 SER A CA 1
ATOM 892 C C . SER A 1 116 ? -10.955 4.076 -0.980 1.00 89.12 116 SER A C 1
ATOM 894 O O . SER A 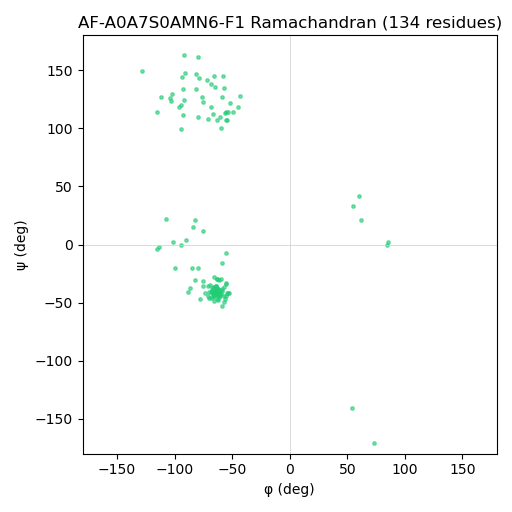1 116 ? -10.218 3.946 -1.949 1.00 89.12 116 SER A O 1
ATOM 896 N N . VAL A 1 117 ? -10.976 3.223 0.046 1.00 88.81 117 VAL A N 1
ATOM 897 C CA . VAL A 1 117 ? -10.145 2.018 0.151 1.00 88.81 117 VAL A CA 1
ATOM 898 C C . VAL A 1 117 ? -10.407 1.077 -1.020 1.00 88.81 117 VAL A C 1
ATOM 900 O O . VAL A 1 117 ? -9.481 0.769 -1.764 1.00 88.81 117 VAL A O 1
ATOM 903 N N . LEU A 1 118 ? -11.671 0.718 -1.265 1.00 88.38 118 LEU A N 1
ATOM 904 C CA . LEU A 1 118 ? -12.037 -0.166 -2.376 1.00 88.38 118 LEU A CA 1
ATOM 905 C C . LEU A 1 118 ? -11.645 0.421 -3.739 1.00 88.38 118 LEU A C 1
ATOM 907 O O . LEU A 1 118 ? -11.136 -0.289 -4.605 1.00 88.38 118 LEU A O 1
ATOM 911 N N . ALA A 1 119 ? -11.853 1.725 -3.940 1.00 89.12 119 ALA A N 1
ATOM 912 C CA . ALA A 1 119 ? -11.461 2.391 -5.179 1.00 89.12 119 ALA A CA 1
ATOM 913 C C . ALA A 1 119 ? -9.937 2.396 -5.383 1.00 89.12 119 ALA A C 1
ATOM 915 O O . ALA A 1 119 ? -9.472 2.282 -6.518 1.00 89.12 119 ALA A O 1
ATOM 916 N N . ALA A 1 120 ? -9.161 2.535 -4.307 1.00 91.06 120 ALA A N 1
ATOM 917 C CA . ALA A 1 120 ? -7.707 2.507 -4.364 1.00 91.06 120 ALA A CA 1
ATOM 918 C C . ALA A 1 120 ? -7.185 1.092 -4.665 1.00 91.06 120 ALA A C 1
ATOM 920 O O . ALA A 1 120 ? -6.364 0.923 -5.567 1.00 91.06 120 ALA A O 1
ATOM 921 N N . GLU A 1 121 ? -7.744 0.071 -4.011 1.00 89.88 121 GLU A N 1
ATOM 922 C CA . GLU A 1 121 ? -7.427 -1.343 -4.258 1.00 89.88 121 GLU A CA 1
ATOM 923 C C . GLU A 1 121 ? -7.673 -1.734 -5.714 1.00 89.88 121 GLU A C 1
ATOM 925 O O . GLU A 1 121 ? -6.815 -2.344 -6.353 1.00 89.88 121 GLU A O 1
ATOM 930 N N . GLN A 1 122 ? -8.800 -1.309 -6.290 1.00 87.69 122 GLN A N 1
ATOM 931 C CA . GLN A 1 122 ? -9.114 -1.568 -7.697 1.00 87.69 122 GLN A CA 1
ATOM 932 C C . GLN A 1 122 ? -8.075 -0.981 -8.666 1.00 87.69 122 GLN A C 1
ATOM 934 O O . GLN A 1 122 ? -7.850 -1.538 -9.741 1.00 87.69 122 GLN A O 1
ATOM 939 N N . ARG A 1 123 ? -7.409 0.127 -8.321 1.00 85.94 123 ARG A N 1
ATOM 940 C CA . ARG A 1 123 ? -6.415 0.755 -9.212 1.00 85.94 123 ARG A CA 1
ATOM 941 C C . ARG A 1 123 ? -5.091 0.006 -9.265 1.00 85.94 123 ARG A C 1
ATOM 943 O O . ARG A 1 123 ? -4.423 0.017 -10.306 1.00 85.94 123 ARG A O 1
ATOM 950 N N . VAL A 1 124 ? -4.716 -0.638 -8.167 1.00 85.50 124 VAL A N 1
ATOM 951 C CA . VAL A 1 124 ? -3.457 -1.382 -8.071 1.00 85.50 124 VAL A CA 1
ATOM 952 C C . VAL A 1 124 ? -3.641 -2.834 -8.530 1.00 85.50 124 VAL A C 1
ATOM 954 O O . VAL A 1 124 ? -2.874 -3.303 -9.364 1.00 85.50 124 VAL A O 1
ATOM 957 N N . THR A 1 125 ? -4.752 -3.485 -8.169 1.00 77.12 125 THR A N 1
ATOM 958 C CA . THR A 1 125 ? -4.998 -4.919 -8.436 1.00 77.12 125 THR A CA 1
ATOM 959 C C . THR A 1 125 ? -5.355 -5.273 -9.888 1.00 77.12 125 THR A C 1
ATOM 961 O O . THR A 1 125 ? -4.906 -6.299 -10.399 1.00 77.12 125 THR A O 1
ATOM 964 N N . PHE A 1 126 ? -6.097 -4.435 -10.625 1.00 56.94 126 PHE A N 1
ATOM 965 C CA . PHE A 1 126 ? -6.572 -4.767 -11.988 1.00 56.94 126 PHE A CA 1
ATOM 966 C C . PHE A 1 126 ? -5.494 -4.695 -13.093 1.00 56.94 126 PHE A C 1
ATOM 968 O O . PHE A 1 126 ? -5.800 -4.729 -14.286 1.00 56.94 126 PHE A O 1
ATOM 975 N N . GLY A 1 127 ? -4.220 -4.584 -12.716 1.00 53.38 127 GLY A N 1
ATOM 976 C CA . GLY A 1 127 ? -3.118 -4.269 -13.617 1.00 53.38 127 GLY A CA 1
ATOM 977 C C . GLY A 1 127 ? -2.076 -5.352 -13.849 1.00 53.38 127 GLY A C 1
ATOM 978 O O . GLY A 1 127 ? -1.181 -5.077 -14.651 1.00 53.38 127 GLY A O 1
ATOM 979 N N . ARG A 1 128 ? -2.142 -6.536 -13.207 1.00 50.31 128 ARG A N 1
ATOM 980 C CA . ARG A 1 128 ? -1.182 -7.615 -13.505 1.00 50.31 128 ARG A CA 1
ATOM 981 C C . ARG A 1 128 ? -1.251 -7.884 -15.004 1.00 50.31 128 ARG A C 1
ATOM 983 O O . ARG A 1 128 ? -2.252 -8.391 -15.515 1.00 50.31 128 ARG A O 1
ATOM 990 N N . ARG A 1 129 ? -0.206 -7.463 -15.727 1.00 46.12 129 ARG A N 1
ATOM 991 C CA . ARG A 1 129 ? -0.035 -7.721 -17.156 1.00 46.12 129 ARG A CA 1
ATOM 992 C C . ARG A 1 129 ? -0.384 -9.186 -17.372 1.00 46.12 129 ARG A C 1
ATOM 994 O O . ARG A 1 129 ? 0.277 -10.054 -16.808 1.00 46.12 129 ARG A O 1
ATOM 1001 N N . ARG A 1 130 ? -1.422 -9.459 -18.174 1.00 40.59 130 ARG A N 1
ATOM 1002 C CA . ARG A 1 130 ? -1.653 -10.805 -18.711 1.00 40.59 130 ARG A CA 1
ATOM 1003 C C . ARG A 1 130 ? -0.289 -11.331 -19.162 1.00 40.59 130 ARG A C 1
ATOM 1005 O O . ARG A 1 130 ? 0.364 -10.604 -19.923 1.00 40.59 130 ARG A O 1
ATOM 1012 N N . PRO A 1 131 ? 0.152 -12.530 -18.739 1.00 41.22 131 PRO A N 1
ATOM 1013 C CA . PRO A 1 131 ? 1.332 -13.121 -19.342 1.00 41.22 131 PRO A CA 1
ATOM 1014 C C . PRO A 1 131 ? 1.084 -13.101 -20.849 1.00 41.22 131 PRO A C 1
ATOM 1016 O O . PRO A 1 131 ? 0.042 -13.577 -21.315 1.00 41.22 131 PRO A O 1
ATOM 1019 N N . LYS A 1 132 ? 1.975 -12.444 -21.606 1.00 41.69 132 LYS A N 1
ATOM 1020 C CA . LYS A 1 132 ? 1.960 -12.545 -23.064 1.00 41.69 132 LYS A CA 1
ATOM 1021 C C . LYS A 1 132 ? 2.017 -14.040 -23.337 1.00 41.69 132 LYS A C 1
ATOM 1023 O O . LYS A 1 132 ? 3.044 -14.659 -23.084 1.00 41.69 132 LYS A O 1
ATOM 1028 N N . ARG A 1 133 ? 0.897 -14.620 -23.777 1.00 39.88 133 ARG A N 1
ATOM 1029 C CA . ARG A 1 133 ? 0.882 -15.970 -24.330 1.00 39.88 133 ARG A CA 1
ATOM 1030 C C . ARG A 1 133 ? 2.004 -15.993 -25.358 1.00 39.88 133 ARG A C 1
ATOM 1032 O O . ARG A 1 133 ? 1.948 -15.225 -26.318 1.00 39.88 133 ARG A O 1
ATOM 1039 N N . ALA A 1 134 ? 3.040 -16.784 -25.093 1.00 45.06 134 ALA A N 1
ATOM 1040 C CA . ALA A 1 134 ? 4.044 -17.095 -26.087 1.00 45.06 134 ALA A CA 1
ATOM 1041 C C . ALA A 1 134 ? 3.278 -17.641 -27.294 1.00 45.06 134 ALA A C 1
ATOM 1043 O O . ALA A 1 134 ? 2.558 -18.634 -27.176 1.00 45.06 134 AL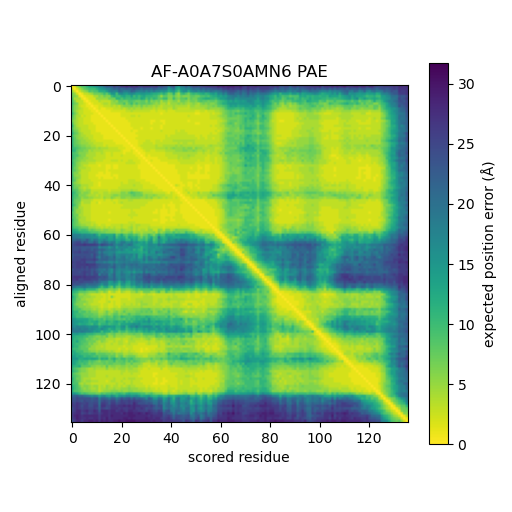A A O 1
ATOM 1044 N N . ALA A 1 135 ? 3.321 -16.904 -28.401 1.00 41.84 135 ALA A N 1
ATOM 1045 C CA . ALA A 1 135 ? 2.839 -17.406 -29.670 1.00 41.84 135 ALA A CA 1
ATOM 1046 C C . ALA A 1 135 ? 3.786 -18.547 -30.055 1.00 41.84 135 ALA A C 1
ATOM 1048 O O . ALA A 1 135 ? 4.982 -18.311 -30.234 1.00 41.84 135 ALA A O 1
ATOM 1049 N N . VAL A 1 136 ? 3.246 -19.764 -30.048 1.00 40.84 136 VAL A N 1
ATOM 1050 C CA . VAL A 1 136 ? 3.849 -20.953 -30.659 1.00 40.84 136 VAL A CA 1
ATOM 1051 C C . VAL A 1 136 ? 3.628 -20.872 -32.160 1.00 40.84 136 VAL A C 1
ATOM 1053 O O . VAL A 1 136 ? 2.504 -20.470 -32.546 1.00 40.84 136 VAL A O 1
#

Radius of gyration: 15.26 Å; Cα contacts (8 Å, |Δi|>4): 170; chains: 1; bounding box: 33×39×48 Å

Solvent-accessible surface area (backbone atoms only — not comparable to full-atom values): 7743 Å² total; per-residue (Å²): 130,59,66,67,51,57,52,40,48,54,50,42,55,51,48,32,49,51,50,39,56,31,52,79,69,73,45,69,40,48,23,60,58,54,19,48,50,23,43,38,13,45,71,61,32,70,69,47,19,53,50,30,26,51,55,56,52,27,34,30,39,39,59,96,88,42,82,41,77,74,43,96,63,57,72,69,53,99,86,56,86,77,59,43,61,48,55,50,60,79,42,37,83,79,48,66,89,64,82,69,73,56,62,73,39,49,31,40,57,51,92,80,27,46,66,52,31,55,57,19,44,54,61,27,59,80,56,75,71,73,77,77,74,77,84,128